Protein AF-A0A1J6K4K9-F1 (afdb_monomer)

Sequence (132 aa):
KLYPLKVETDATQVIVYINNGYITYDSIINTCMWSISRMGMIVTQHNFRQDNEVAHLLAKHATMLSSIIKLCRLVIPPPYVMTRMLVDKVEDVYVKSVSINSCRHLVKLGNQHAVHGLSSLCNGPQDHNYCS

Mean predicted aligned error: 8.92 Å

pLDDT: mean 80.29, std 12.75, range [46.62, 94.88]

Organism: Nicotiana attenuata (NCBI:txid49451)

Solvent-accessible surface area (backbone atoms only — not comparable to full-atom values): 8027 Å² total; per-residue (Å²): 133,83,69,62,47,74,45,75,39,56,53,65,66,58,55,49,35,69,76,71,56,40,83,95,46,38,73,59,50,51,53,50,51,54,61,49,52,77,68,38,55,75,46,75,24,41,41,56,59,80,82,37,42,52,60,50,50,53,54,54,54,55,73,70,58,91,76,79,95,64,91,77,84,73,92,62,82,54,78,94,40,42,66,58,51,53,54,68,70,48,90,71,90,77,80,58,80,37,46,49,68,57,33,56,52,37,36,78,40,55,14,61,72,36,47,53,20,50,59,56,50,77,77,45,86,93,79,68,73,49,30,75

Radius of gyration: 17.56 Å; Cα contacts (8 Å, |Δi|>4): 109; chains: 1; bounding box: 38×44×39 Å

Nearest PDB structures (foldseek):
  1o4w-assembly1_A-2  TM=3.204E-01  e=4.243E+00  Archaeoglobus fulgidus

Secondary structure (DSSP, 8-state):
-PPPEEEEES-HHHHHHHHH--GGGHHHHHHHHHHHHTTS-EEEEE--TTTTHHHHHHHHHHHT--S-------SS--HHHHHHHHHHHS-------EEHHHHHHHHHTT-HHHHHHHHHHTTS-S--SEE-

Foldseek 3Di:
DQDADEAEDQPPVVLVCLVPNDVVCNVVSVVVCVVRVVRPHYQYAYDHVLLCVLVVQVVVVVVVDPDDPDPDDDPDRDPSSVVSVVVNVPPDDDFDKDFPVVLVSRVVRVYPSSVVQVVVQVVDDPDDRIGD

Structure (mmCIF, N/CA/C/O backbone):
data_AF-A0A1J6K4K9-F1
#
_entry.id   AF-A0A1J6K4K9-F1
#
loop_
_atom_site.group_PDB
_atom_site.id
_atom_site.type_symbol
_atom_site.label_atom_id
_atom_site.label_alt_id
_atom_site.label_comp_id
_atom_site.label_asym_id
_atom_site.label_entity_id
_atom_site.label_seq_id
_atom_site.pdbx_PDB_ins_code
_atom_site.Cartn_x
_atom_site.Cartn_y
_atom_site.Cartn_z
_atom_site.occupancy
_atom_site.B_iso_or_equiv
_atom_site.auth_seq_id
_atom_site.auth_comp_id
_atom_site.auth_asym_id
_atom_site.auth_atom_id
_atom_site.pdbx_PDB_model_num
ATOM 1 N N . LYS A 1 1 ? -21.824 3.129 -16.276 1.00 51.44 1 LYS A N 1
ATOM 2 C CA . LYS A 1 1 ? -21.106 1.944 -15.745 1.00 51.44 1 LYS A CA 1
ATOM 3 C C . LYS A 1 1 ? -19.932 2.481 -14.935 1.00 51.44 1 LYS A C 1
ATOM 5 O O . LYS A 1 1 ? -19.104 3.157 -15.528 1.00 51.44 1 LYS A O 1
ATOM 10 N N . LEU A 1 2 ? -19.934 2.336 -13.608 1.00 59.28 2 LEU A N 1
ATOM 11 C CA . LEU A 1 2 ? -18.808 2.778 -12.777 1.00 59.28 2 LEU A CA 1
ATOM 12 C C . LEU A 1 2 ? -17.685 1.745 -12.914 1.00 59.28 2 LEU A C 1
ATOM 14 O O . LEU A 1 2 ? -17.959 0.544 -12.880 1.00 59.28 2 LEU A O 1
ATOM 18 N N . TYR A 1 3 ? -16.456 2.203 -13.140 1.00 66.25 3 TYR A N 1
ATOM 19 C CA . TYR A 1 3 ? -15.288 1.327 -13.103 1.00 66.25 3 TYR A CA 1
ATOM 20 C C . TYR A 1 3 ? -15.062 0.853 -11.662 1.00 66.25 3 TYR A C 1
ATOM 22 O O . TYR A 1 3 ? -15.352 1.614 -10.736 1.00 66.25 3 TYR A O 1
ATOM 30 N N . PRO A 1 4 ? -14.577 -0.385 -11.455 1.00 73.25 4 PRO A N 1
ATOM 31 C CA . PRO A 1 4 ? -14.215 -0.837 -10.121 1.00 73.25 4 PRO A CA 1
ATOM 32 C C . PRO A 1 4 ? -13.171 0.113 -9.531 1.00 73.25 4 PRO A C 1
ATOM 34 O O . PRO A 1 4 ? -12.202 0.470 -10.206 1.00 73.25 4 PRO A O 1
ATOM 37 N N . LEU A 1 5 ? -13.373 0.524 -8.281 1.00 80.75 5 LEU A N 1
ATOM 38 C CA . LEU A 1 5 ? -12.373 1.296 -7.564 1.00 80.75 5 LEU A CA 1
ATOM 39 C C . LEU A 1 5 ? -11.192 0.370 -7.264 1.00 80.75 5 LEU A C 1
ATOM 41 O O . LEU A 1 5 ? -11.346 -0.659 -6.601 1.00 80.75 5 LEU A O 1
ATOM 45 N N . LYS A 1 6 ? -10.012 0.741 -7.754 1.00 84.31 6 LYS A N 1
ATOM 46 C CA . LYS A 1 6 ? -8.766 0.043 -7.441 1.00 84.31 6 LYS A CA 1
ATOM 47 C C . LYS A 1 6 ? -8.080 0.744 -6.280 1.00 84.31 6 LYS A C 1
ATOM 49 O O . LYS A 1 6 ? -7.932 1.964 -6.299 1.00 84.31 6 LYS A O 1
ATOM 54 N N . VAL A 1 7 ? -7.680 -0.033 -5.282 1.00 86.56 7 VAL A N 1
ATOM 55 C CA . VAL A 1 7 ? -6.895 0.441 -4.144 1.00 86.56 7 VAL A CA 1
ATOM 56 C C . VAL A 1 7 ? -5.567 -0.293 -4.171 1.00 86.56 7 VAL A C 1
ATOM 58 O O . VAL A 1 7 ? -5.526 -1.520 -4.106 1.00 86.56 7 VAL A O 1
ATOM 61 N N . GLU A 1 8 ? -4.485 0.463 -4.274 1.00 90.75 8 GLU A N 1
ATOM 62 C CA . GLU A 1 8 ? -3.133 -0.080 -4.304 1.00 90.75 8 GLU A CA 1
ATOM 63 C C . GLU A 1 8 ? -2.420 0.196 -2.986 1.00 90.75 8 GLU A C 1
ATOM 65 O O . GLU A 1 8 ? -2.592 1.251 -2.375 1.00 90.75 8 GLU A O 1
ATOM 70 N N . THR A 1 9 ? -1.640 -0.776 -2.520 1.00 92.19 9 THR A N 1
ATOM 71 C CA . THR A 1 9 ? -0.850 -0.637 -1.296 1.00 92.19 9 THR A CA 1
ATOM 72 C C . THR A 1 9 ? 0.370 -1.549 -1.320 1.00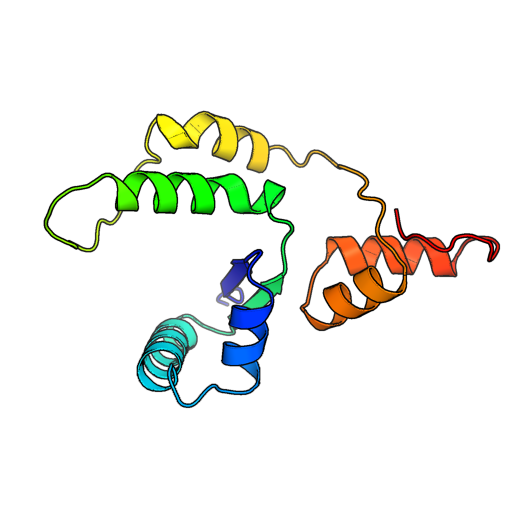 92.19 9 THR A C 1
ATOM 74 O O . THR A 1 9 ? 0.322 -2.643 -1.876 1.00 92.19 9 THR A O 1
ATOM 77 N N . ASP A 1 10 ? 1.457 -1.129 -0.678 1.00 93.06 10 ASP A N 1
ATOM 78 C CA . ASP A 1 10 ? 2.636 -1.966 -0.427 1.00 93.06 10 ASP A CA 1
ATOM 79 C C . ASP A 1 10 ? 2.513 -2.809 0.854 1.00 93.06 10 ASP A C 1
ATOM 81 O O . ASP A 1 10 ? 3.340 -3.681 1.128 1.00 93.06 10 ASP A O 1
ATOM 85 N N . ALA A 1 11 ? 1.453 -2.601 1.640 1.00 93.38 11 ALA A N 1
ATOM 86 C CA . ALA A 1 11 ? 1.226 -3.312 2.888 1.00 93.38 11 ALA A CA 1
ATOM 87 C C . ALA A 1 11 ? 0.530 -4.664 2.650 1.00 93.38 11 ALA A C 1
ATOM 89 O O . ALA A 1 11 ? -0.695 -4.783 2.717 1.00 93.38 11 ALA A O 1
ATOM 90 N N . THR A 1 12 ? 1.321 -5.719 2.440 1.00 93.19 12 THR A N 1
ATOM 91 C CA . THR A 1 12 ? 0.822 -7.095 2.234 1.00 93.19 12 THR A CA 1
ATOM 92 C C . THR A 1 12 ? -0.122 -7.564 3.348 1.00 93.19 12 THR A C 1
ATOM 94 O O . THR A 1 12 ? -1.159 -8.162 3.069 1.00 93.19 12 THR A O 1
ATOM 97 N N . GLN A 1 13 ? 0.187 -7.244 4.608 1.00 92.00 13 GLN A N 1
ATOM 98 C CA . GLN A 1 13 ? -0.646 -7.598 5.763 1.00 92.00 13 GLN A CA 1
ATOM 99 C C . GLN A 1 13 ? -2.029 -6.946 5.711 1.00 92.00 13 GLN A C 1
ATOM 101 O O . GLN A 1 13 ? -3.016 -7.595 6.036 1.00 92.00 13 GLN A O 1
ATOM 106 N N . VAL A 1 14 ? -2.122 -5.694 5.254 1.00 90.25 14 VAL A N 1
ATOM 107 C CA . VAL A 1 14 ? -3.406 -4.986 5.142 1.00 90.25 14 VAL A CA 1
ATOM 108 C C . VAL A 1 14 ? -4.305 -5.675 4.118 1.00 90.25 14 VAL A C 1
ATOM 110 O O . VAL A 1 14 ? -5.486 -5.870 4.385 1.00 90.25 14 VAL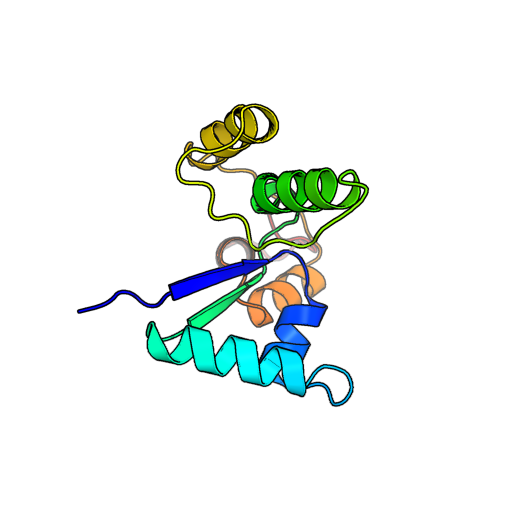 A O 1
ATOM 113 N N . ILE A 1 15 ? -3.744 -6.121 2.990 1.00 90.62 15 ILE A N 1
ATOM 114 C CA . ILE A 1 15 ? -4.479 -6.899 1.979 1.00 90.62 15 ILE A CA 1
ATOM 115 C C . ILE A 1 15 ? -5.008 -8.201 2.590 1.00 90.62 15 ILE A C 1
ATOM 117 O O . ILE A 1 15 ? -6.171 -8.551 2.402 1.00 90.62 15 ILE A O 1
ATOM 121 N N . VAL A 1 16 ? -4.172 -8.900 3.362 1.00 91.00 16 VAL A N 1
ATOM 122 C CA . VAL A 1 16 ? -4.569 -10.134 4.053 1.00 91.00 16 VAL A CA 1
ATOM 123 C C . VAL A 1 16 ? -5.697 -9.870 5.051 1.00 91.00 16 VAL A C 1
ATOM 125 O O . VAL A 1 16 ? -6.674 -10.611 5.050 1.00 91.00 16 VAL A O 1
ATOM 128 N N . TYR A 1 17 ? -5.607 -8.814 5.862 1.00 91.44 17 TYR A N 1
ATOM 129 C CA . TYR A 1 17 ? -6.639 -8.480 6.848 1.00 91.44 17 TYR A CA 1
ATOM 130 C C . TYR A 1 17 ? -7.959 -8.072 6.195 1.00 91.44 17 TYR A C 1
ATOM 132 O O . TYR A 1 17 ? -9.020 -8.443 6.685 1.00 91.44 17 TYR A O 1
ATOM 140 N N . ILE A 1 18 ? -7.912 -7.356 5.072 1.00 87.50 18 ILE A N 1
ATOM 141 C CA . ILE A 1 18 ? -9.113 -7.005 4.306 1.00 87.50 18 ILE A CA 1
ATOM 142 C C . ILE A 1 18 ? -9.793 -8.261 3.746 1.00 87.50 18 ILE A C 1
ATOM 144 O O . ILE A 1 18 ? -11.014 -8.370 3.809 1.00 87.50 18 ILE A O 1
ATOM 148 N N . ASN A 1 19 ? -9.016 -9.208 3.215 1.00 86.69 19 ASN A N 1
ATOM 149 C CA . ASN A 1 19 ? -9.562 -10.393 2.552 1.00 86.69 19 ASN A CA 1
ATOM 150 C C . ASN A 1 19 ? -10.020 -11.481 3.533 1.00 86.69 19 ASN A C 1
ATOM 152 O O . ASN A 1 19 ? -10.998 -12.173 3.261 1.00 86.69 19 ASN A O 1
ATOM 156 N N . ASN A 1 20 ? -9.317 -11.639 4.657 1.00 89.38 20 ASN A N 1
ATOM 157 C CA . ASN A 1 20 ? -9.521 -12.751 5.589 1.00 89.38 20 ASN A CA 1
ATOM 158 C C . ASN A 1 20 ? -10.127 -12.320 6.935 1.00 89.38 20 ASN A C 1
ATOM 160 O O . ASN A 1 20 ? -10.458 -13.180 7.749 1.00 89.38 20 ASN A O 1
ATOM 164 N N . GLY A 1 21 ? -10.258 -11.014 7.180 1.00 86.38 21 GLY A N 1
ATOM 165 C CA . GLY A 1 21 ? -10.613 -10.456 8.484 1.00 86.38 21 GLY A CA 1
ATOM 166 C C . GLY A 1 21 ? -9.429 -10.418 9.456 1.00 86.38 21 GLY A C 1
ATOM 167 O O . GLY A 1 21 ? -8.425 -11.118 9.288 1.00 86.38 21 GLY A O 1
ATOM 168 N N . TYR A 1 22 ? -9.537 -9.577 10.488 1.00 92.38 22 TYR A N 1
ATOM 169 C CA . TYR A 1 22 ? -8.584 -9.550 11.595 1.00 92.38 22 TYR A CA 1
ATOM 170 C C . TYR A 1 22 ? -9.221 -8.899 12.821 1.00 92.38 22 TYR A C 1
ATOM 172 O O . TYR A 1 22 ? -9.366 -7.679 12.871 1.00 92.38 22 TYR A O 1
ATOM 180 N N . ILE A 1 23 ? -9.516 -9.713 13.841 1.00 92.25 23 ILE A N 1
ATOM 181 C CA . ILE A 1 23 ? -10.344 -9.356 15.009 1.00 92.25 23 ILE A CA 1
ATOM 182 C C . ILE A 1 23 ? -9.965 -8.002 15.626 1.00 92.25 23 ILE A C 1
ATOM 184 O O . ILE A 1 23 ? -10.835 -7.190 15.932 1.00 92.25 23 ILE A O 1
ATOM 188 N N . THR A 1 24 ? -8.669 -7.715 15.785 1.00 94.88 24 THR A N 1
ATOM 189 C CA . THR A 1 24 ? -8.201 -6.451 16.383 1.00 94.88 24 THR A CA 1
ATOM 190 C C . THR A 1 24 ? -8.594 -5.215 15.566 1.00 94.88 24 THR A C 1
ATOM 192 O O . THR A 1 24 ? -8.780 -4.141 16.131 1.00 94.88 24 THR A O 1
ATOM 195 N N . TYR A 1 25 ? -8.715 -5.349 14.245 1.00 91.12 25 TYR A N 1
ATOM 196 C CA . TYR A 1 25 ? -9.002 -4.256 13.315 1.00 91.12 25 TYR A CA 1
ATOM 197 C C . TYR A 1 25 ? -10.365 -4.377 12.627 1.00 91.12 25 TYR A C 1
ATOM 199 O O . TYR A 1 25 ? -10.686 -3.515 11.810 1.00 91.12 25 TYR A O 1
ATOM 207 N N . ASP A 1 26 ? -11.190 -5.368 12.978 1.00 90.81 26 ASP A N 1
ATOM 208 C CA . ASP A 1 26 ? -12.487 -5.630 12.339 1.00 90.81 26 ASP A CA 1
ATOM 209 C C . ASP A 1 26 ? -13.370 -4.383 12.263 1.00 90.81 26 ASP A C 1
ATOM 211 O O . ASP A 1 26 ? -13.976 -4.118 11.230 1.00 90.81 26 ASP A O 1
ATOM 215 N N . SER A 1 27 ? -13.414 -3.568 13.322 1.00 91.12 27 SER A N 1
ATOM 216 C CA . SER A 1 27 ? -14.196 -2.323 13.325 1.00 91.12 27 SER A CA 1
ATOM 217 C C . SER A 1 27 ? -13.769 -1.364 12.202 1.00 91.12 27 SER A C 1
ATOM 219 O O . SER A 1 27 ? -14.605 -0.861 11.445 1.00 91.12 27 SER A O 1
ATOM 221 N N . ILE A 1 28 ? -12.459 -1.155 12.040 1.00 90.44 28 ILE A N 1
ATOM 222 C CA . ILE A 1 28 ? -11.907 -0.258 11.018 1.00 90.44 28 ILE A CA 1
ATOM 223 C C . ILE A 1 28 ? -12.059 -0.890 9.634 1.00 90.44 28 ILE A C 1
ATOM 225 O O . ILE A 1 28 ? -12.542 -0.229 8.718 1.00 90.44 28 ILE A O 1
ATOM 229 N N . ILE A 1 29 ? -11.712 -2.173 9.490 1.00 88.88 29 ILE A N 1
ATOM 230 C CA . ILE A 1 29 ? -11.811 -2.913 8.226 1.00 88.88 29 ILE A CA 1
ATOM 231 C C . ILE A 1 29 ? -13.251 -2.888 7.715 1.00 88.88 29 ILE A C 1
ATOM 233 O O . ILE A 1 29 ? -13.484 -2.471 6.583 1.00 88.88 29 ILE A O 1
ATOM 237 N N . ASN A 1 30 ? -14.228 -3.237 8.553 1.00 88.25 30 ASN A N 1
ATOM 238 C CA . ASN A 1 30 ? -15.638 -3.246 8.170 1.00 88.25 30 ASN A CA 1
ATOM 239 C C . ASN A 1 30 ? -16.141 -1.846 7.808 1.00 88.25 30 ASN A C 1
ATOM 241 O O . ASN A 1 30 ? -16.849 -1.692 6.815 1.00 88.25 30 ASN A O 1
ATOM 245 N N . THR A 1 31 ? -15.738 -0.811 8.550 1.00 88.38 31 THR A N 1
ATOM 246 C CA . THR A 1 31 ? -16.119 0.577 8.242 1.00 88.38 31 THR A CA 1
ATOM 247 C C . THR A 1 31 ? -15.550 1.036 6.898 1.00 88.38 31 THR A C 1
ATOM 249 O O . THR A 1 31 ? -16.265 1.635 6.087 1.00 88.38 31 THR A O 1
ATOM 252 N N . CYS A 1 32 ? -14.276 0.735 6.629 1.00 84.19 32 CYS A N 1
ATOM 253 C CA . CYS A 1 32 ? -13.631 1.023 5.353 1.00 84.19 32 CYS A CA 1
ATOM 254 C C . CYS A 1 32 ? -14.318 0.261 4.217 1.00 84.19 32 CYS A C 1
ATOM 256 O O . CYS A 1 32 ? -14.779 0.880 3.263 1.00 84.19 32 CYS A O 1
ATOM 258 N N . MET A 1 33 ? -14.469 -1.057 4.340 1.00 83.56 33 MET A N 1
ATOM 259 C CA . MET A 1 33 ? -15.077 -1.893 3.304 1.00 83.56 33 MET A CA 1
ATOM 260 C C . MET A 1 33 ? -16.531 -1.518 3.032 1.00 83.56 33 MET A C 1
ATOM 262 O O . MET A 1 33 ? -16.943 -1.488 1.875 1.00 83.56 33 MET A O 1
ATOM 266 N N . TRP A 1 34 ? -17.298 -1.148 4.059 1.00 84.62 34 TRP A N 1
ATOM 267 C CA . TRP A 1 34 ? -18.656 -0.640 3.886 1.00 84.62 34 TRP A CA 1
ATOM 268 C C . TRP A 1 34 ? -18.685 0.704 3.152 1.00 84.62 34 TRP A C 1
ATOM 270 O O . TRP A 1 34 ? -19.500 0.914 2.258 1.00 84.62 34 TRP A O 1
ATOM 280 N N . SER A 1 35 ? -17.778 1.622 3.489 1.00 81.62 35 SER A N 1
ATOM 281 C CA . SER A 1 35 ? -17.703 2.927 2.823 1.00 81.62 35 SER A CA 1
ATOM 282 C C . SER A 1 35 ? -17.307 2.790 1.355 1.00 81.62 35 SER A C 1
ATOM 284 O O . SER A 1 35 ? -17.854 3.480 0.494 1.00 81.62 35 SER A O 1
ATOM 286 N N . ILE A 1 36 ? -16.378 1.882 1.065 1.00 76.56 36 ILE A N 1
ATOM 287 C CA . ILE A 1 36 ? -15.859 1.676 -0.280 1.00 76.56 36 ILE A CA 1
ATOM 288 C C . ILE A 1 36 ? -16.831 0.825 -1.124 1.00 76.56 36 ILE A C 1
ATOM 290 O O . ILE A 1 36 ? -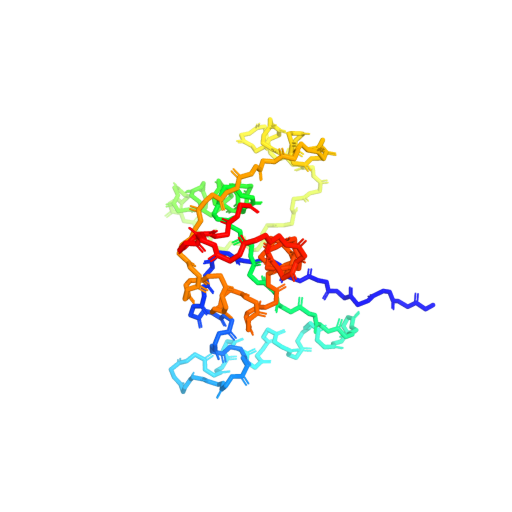16.990 1.099 -2.312 1.00 76.56 36 ILE A O 1
ATOM 294 N N . SER A 1 37 ? -17.564 -0.138 -0.545 1.00 77.88 37 SER A N 1
ATOM 295 C CA . SER A 1 37 ? -18.535 -0.963 -1.293 1.00 77.88 37 SER A CA 1
ATOM 296 C C . SER A 1 37 ? -19.676 -0.130 -1.881 1.00 77.88 37 SER A C 1
ATOM 298 O O . SER A 1 37 ? -20.195 -0.435 -2.955 1.00 77.88 37 SER A O 1
ATOM 300 N N . ARG A 1 38 ? -20.005 0.994 -1.234 1.00 80.12 38 ARG A N 1
ATOM 301 C CA . ARG A 1 38 ? -20.939 1.999 -1.758 1.00 80.12 38 ARG A CA 1
ATOM 302 C C . ARG A 1 38 ? -20.434 2.708 -3.019 1.00 80.12 38 ARG A C 1
ATOM 304 O O . ARG A 1 38 ? -21.243 3.302 -3.725 1.00 80.12 38 ARG A O 1
ATOM 311 N N . MET A 1 39 ? -19.130 2.668 -3.298 1.00 74.88 39 MET A N 1
ATOM 312 C CA . MET A 1 39 ? -18.502 3.275 -4.479 1.00 74.88 39 MET A CA 1
ATOM 313 C C . MET A 1 39 ? -18.346 2.295 -5.655 1.00 74.88 39 MET A C 1
ATOM 315 O O . MET A 1 39 ? -18.040 2.733 -6.763 1.00 74.88 39 MET A O 1
ATOM 319 N N . GLY A 1 40 ? -18.594 0.994 -5.453 1.00 75.31 40 GLY A N 1
ATOM 320 C CA . GLY A 1 40 ? -18.554 -0.035 -6.497 1.00 75.31 40 GLY A CA 1
ATOM 321 C C . GLY A 1 40 ? -17.762 -1.283 -6.099 1.00 75.31 40 GLY A C 1
ATOM 322 O O . GLY A 1 40 ? -17.473 -1.512 -4.927 1.00 75.31 40 GLY A O 1
ATOM 323 N N . MET A 1 41 ? -17.413 -2.107 -7.095 1.00 68.50 41 MET A N 1
ATOM 324 C CA . MET A 1 41 ? -16.526 -3.258 -6.890 1.00 68.50 41 MET A CA 1
ATOM 325 C C . MET A 1 41 ? -15.119 -2.777 -6.537 1.00 68.50 41 MET A C 1
ATOM 327 O O . MET A 1 41 ? -14.572 -1.916 -7.224 1.00 68.50 41 MET A O 1
ATOM 331 N N . ILE A 1 42 ? -14.544 -3.357 -5.488 1.00 72.31 42 ILE A N 1
ATOM 332 C CA . ILE A 1 42 ? -13.218 -3.006 -4.983 1.00 72.31 42 ILE A CA 1
ATOM 333 C C . ILE A 1 42 ? -12.235 -4.070 -5.424 1.00 72.31 42 ILE A C 1
ATOM 335 O O . ILE A 1 42 ? -12.489 -5.260 -5.242 1.00 72.31 42 ILE A O 1
ATOM 339 N N . VAL A 1 43 ? -11.095 -3.634 -5.943 1.00 79.06 43 VAL A N 1
ATOM 340 C CA . VAL A 1 43 ? -9.927 -4.496 -6.100 1.00 79.06 43 VAL A CA 1
ATOM 341 C C . VAL A 1 43 ? -8.808 -3.893 -5.268 1.00 79.06 43 VAL A C 1
ATOM 343 O O . VAL A 1 43 ? -8.230 -2.877 -5.654 1.00 79.06 43 VAL A O 1
ATOM 346 N N . THR A 1 44 ? -8.536 -4.498 -4.112 1.00 85.62 44 THR A N 1
ATOM 347 C CA . THR A 1 44 ? -7.333 -4.191 -3.337 1.00 85.62 44 THR A CA 1
ATOM 348 C C . THR A 1 44 ? -6.198 -5.043 -3.879 1.00 85.62 44 THR A C 1
ATOM 350 O O . THR A 1 44 ? -6.300 -6.270 -3.880 1.00 85.62 44 THR A O 1
ATOM 353 N N . GLN A 1 45 ? -5.131 -4.405 -4.346 1.00 91.06 45 GLN A N 1
ATOM 354 C CA . GLN A 1 45 ? -3.989 -5.100 -4.925 1.00 91.06 45 GLN A CA 1
ATOM 355 C C . GLN A 1 45 ? -2.672 -4.583 -4.369 1.00 91.06 45 GLN A C 1
ATOM 357 O O . GLN A 1 45 ? -2.531 -3.418 -3.995 1.00 91.06 45 GLN A O 1
ATOM 362 N N . HIS A 1 46 ? -1.695 -5.478 -4.319 1.00 92.69 46 HIS A N 1
ATOM 363 C CA . HIS A 1 46 ? -0.350 -5.109 -3.934 1.00 92.69 46 HIS A CA 1
ATOM 364 C C . HIS A 1 46 ? 0.315 -4.297 -5.042 1.00 92.69 46 HIS A C 1
ATOM 366 O O . HIS A 1 46 ? 0.349 -4.734 -6.194 1.00 92.69 46 HIS A O 1
ATOM 372 N N . ASN A 1 47 ? 0.963 -3.203 -4.657 1.00 89.81 47 ASN A N 1
ATOM 373 C CA . ASN A 1 47 ? 1.943 -2.519 -5.487 1.00 89.81 47 ASN A CA 1
ATOM 374 C C . ASN A 1 47 ? 3.283 -2.408 -4.745 1.00 89.81 47 ASN A C 1
ATOM 376 O O . ASN A 1 47 ? 3.338 -2.511 -3.523 1.00 89.81 47 ASN A O 1
ATOM 380 N N . PHE A 1 48 ? 4.393 -2.280 -5.465 1.00 88.56 48 PHE A N 1
ATOM 381 C CA . PHE A 1 48 ? 5.690 -2.147 -4.812 1.00 88.56 48 PHE A CA 1
ATOM 382 C C . PHE A 1 48 ? 5.791 -0.808 -4.085 1.00 88.56 48 PHE A C 1
ATOM 384 O O . PHE A 1 48 ? 5.231 0.197 -4.511 1.00 88.56 48 PHE A O 1
ATOM 391 N N . ARG A 1 49 ? 6.581 -0.772 -3.011 1.00 88.19 49 ARG A N 1
ATOM 392 C CA . ARG A 1 49 ? 6.747 0.426 -2.180 1.00 88.19 49 ARG A CA 1
ATOM 393 C C . ARG A 1 49 ? 7.152 1.671 -2.968 1.00 88.19 49 ARG A C 1
ATOM 395 O O . ARG A 1 49 ? 6.649 2.749 -2.686 1.00 88.19 49 ARG A O 1
ATOM 402 N N . GLN A 1 50 ? 8.024 1.516 -3.962 1.00 84.69 50 GLN A N 1
ATOM 403 C CA . GLN A 1 50 ? 8.450 2.612 -4.832 1.00 84.69 50 GLN A CA 1
ATOM 404 C C . GLN A 1 50 ? 7.262 3.235 -5.570 1.00 84.69 50 GLN A C 1
ATOM 406 O O . GLN A 1 50 ? 7.205 4.450 -5.736 1.00 84.69 50 GLN A O 1
ATOM 411 N N . ASP A 1 51 ? 6.300 2.415 -5.970 1.00 84.94 51 ASP A N 1
ATOM 412 C CA . ASP A 1 51 ? 5.131 2.826 -6.745 1.00 84.94 51 ASP A CA 1
ATOM 413 C C . ASP A 1 51 ? 4.033 3.375 -5.799 1.00 84.94 51 ASP A C 1
ATOM 415 O O . ASP A 1 51 ? 3.137 4.093 -6.215 1.00 84.94 51 ASP A O 1
ATOM 419 N N . ASN A 1 52 ? 4.169 3.157 -4.480 1.00 90.81 52 ASN A N 1
ATOM 420 C CA . ASN A 1 52 ? 3.327 3.748 -3.431 1.00 90.81 52 ASN A CA 1
ATOM 421 C C . ASN A 1 52 ? 3.969 4.973 -2.728 1.00 90.81 52 ASN A C 1
ATOM 423 O O . ASN A 1 52 ? 3.560 5.387 -1.638 1.00 90.81 52 ASN A O 1
ATOM 427 N N . GLU A 1 53 ? 4.998 5.575 -3.327 1.00 91.25 53 GLU A N 1
ATOM 428 C CA . GLU A 1 53 ? 5.798 6.626 -2.683 1.00 91.25 53 GLU A CA 1
ATOM 429 C C . GLU A 1 53 ? 4.994 7.916 -2.427 1.00 91.25 53 GLU A C 1
ATOM 431 O O . GLU A 1 53 ? 5.204 8.592 -1.421 1.00 91.25 53 GLU A O 1
ATOM 436 N N . VAL A 1 54 ? 4.018 8.252 -3.281 1.00 91.38 54 VAL A N 1
ATOM 437 C CA . VAL A 1 54 ? 3.132 9.411 -3.052 1.00 91.38 54 VAL A CA 1
ATOM 438 C C . VAL A 1 54 ? 2.350 9.247 -1.744 1.00 91.38 54 VAL A C 1
ATOM 440 O O . VAL A 1 54 ? 2.307 10.175 -0.932 1.00 91.38 54 VAL A O 1
ATOM 443 N N . ALA A 1 55 ? 1.779 8.062 -1.499 1.00 92.19 55 ALA A N 1
ATOM 444 C CA . ALA A 1 55 ? 1.075 7.770 -0.253 1.00 92.19 55 ALA A CA 1
ATOM 445 C C . ALA A 1 55 ? 2.032 7.779 0.947 1.00 92.19 55 ALA A C 1
ATOM 447 O O . ALA A 1 55 ? 1.684 8.308 2.006 1.00 92.19 55 ALA A O 1
ATOM 448 N N . HIS A 1 56 ? 3.254 7.263 0.773 1.00 93.50 56 HIS A N 1
ATOM 449 C CA . HIS A 1 56 ? 4.289 7.300 1.804 1.00 93.50 56 HIS A CA 1
ATOM 450 C C . HIS A 1 56 ? 4.635 8.736 2.224 1.00 93.50 56 HIS A C 1
ATOM 452 O O . HIS A 1 56 ? 4.649 9.038 3.419 1.00 93.50 56 HIS A O 1
ATOM 458 N N . LEU A 1 57 ? 4.859 9.639 1.265 1.00 93.12 57 LEU A N 1
ATOM 459 C CA . LEU A 1 57 ? 5.181 11.043 1.535 1.00 93.12 57 LEU A CA 1
ATOM 460 C C . LEU A 1 57 ? 4.031 11.777 2.236 1.00 93.12 57 LEU A C 1
ATOM 462 O O . LEU A 1 57 ? 4.275 12.531 3.180 1.00 93.12 57 LEU A O 1
ATOM 466 N N . LEU A 1 58 ? 2.782 11.526 1.825 1.00 91.56 58 LEU A N 1
ATOM 467 C CA . LEU A 1 58 ? 1.598 12.074 2.495 1.00 91.56 58 LEU A CA 1
ATOM 468 C C . LEU A 1 58 ? 1.494 11.584 3.945 1.00 91.56 58 LEU A C 1
ATOM 470 O O . LEU A 1 58 ? 1.309 12.393 4.855 1.00 91.56 58 LEU A O 1
ATOM 474 N N . ALA A 1 59 ? 1.662 10.279 4.176 1.00 90.31 59 ALA A N 1
ATOM 475 C CA . ALA A 1 59 ? 1.622 9.697 5.516 1.00 90.31 59 ALA A CA 1
ATOM 476 C C . ALA A 1 59 ? 2.755 10.240 6.398 1.00 90.31 59 ALA A C 1
ATOM 478 O O . ALA A 1 59 ? 2.518 10.652 7.532 1.00 90.31 59 ALA A O 1
ATOM 479 N N . LYS A 1 60 ? 3.977 10.318 5.860 1.00 91.44 60 LYS A N 1
ATOM 480 C CA . LYS A 1 60 ? 5.138 10.876 6.559 1.00 91.44 60 LYS A CA 1
ATOM 481 C C . LYS A 1 60 ? 4.897 12.329 6.956 1.00 91.44 60 LYS A C 1
ATOM 483 O O . LYS A 1 60 ? 5.100 12.673 8.116 1.00 91.44 60 LYS A O 1
ATOM 488 N N . HIS A 1 61 ? 4.398 13.163 6.046 1.00 89.00 61 HIS A N 1
ATOM 489 C CA . HIS A 1 61 ? 4.064 14.545 6.383 1.00 89.00 61 HIS A CA 1
ATOM 490 C C . HIS A 1 61 ? 2.976 14.619 7.464 1.00 89.00 61 HIS A C 1
ATOM 492 O O . HIS A 1 61 ? 3.068 15.445 8.370 1.00 89.00 61 HIS A O 1
ATOM 498 N N . ALA A 1 62 ? 1.961 13.751 7.415 1.00 86.81 62 ALA A N 1
ATOM 499 C CA . ALA A 1 62 ? 0.916 13.715 8.436 1.00 86.81 62 ALA A CA 1
ATOM 500 C C . ALA A 1 62 ? 1.474 13.404 9.838 1.00 86.81 62 ALA A C 1
ATOM 502 O O . ALA A 1 62 ? 1.033 14.018 10.805 1.00 86.81 62 ALA A O 1
ATOM 503 N N . THR A 1 63 ? 2.487 12.535 9.956 1.00 87.31 63 THR A N 1
ATOM 504 C CA . THR A 1 63 ? 3.138 12.244 11.254 1.00 87.31 63 THR A CA 1
ATOM 505 C C . THR A 1 63 ? 3.902 13.427 11.855 1.00 87.31 63 THR A C 1
ATOM 507 O O . THR A 1 63 ? 4.154 13.439 13.056 1.00 87.31 63 THR A O 1
ATOM 510 N N . MET A 1 64 ? 4.256 14.431 11.047 1.00 86.12 64 MET A N 1
ATOM 511 C CA . MET A 1 64 ? 4.961 15.632 11.507 1.00 86.12 64 MET A CA 1
ATOM 512 C C . MET A 1 64 ? 4.014 16.719 12.039 1.00 86.12 64 MET A C 1
ATOM 514 O O . MET A 1 64 ? 4.473 17.703 12.616 1.00 86.12 64 MET A O 1
ATOM 518 N N . LEU A 1 65 ? 2.700 16.574 11.839 1.00 82.50 65 LEU A N 1
ATOM 519 C CA . LEU A 1 65 ? 1.705 17.539 12.302 1.00 82.50 65 LEU A CA 1
ATOM 520 C C . LEU A 1 65 ? 1.387 17.269 13.780 1.00 82.50 65 LEU A C 1
ATOM 522 O O . LEU A 1 65 ? 0.841 16.227 14.132 1.00 82.50 65 LEU A O 1
ATOM 526 N N . SER A 1 66 ? 1.752 18.210 14.654 1.00 67.00 66 SER A N 1
ATOM 527 C CA . SER A 1 66 ? 1.779 18.003 16.109 1.00 67.00 66 SER A CA 1
ATOM 528 C C . SER A 1 66 ? 0.412 18.011 16.796 1.00 67.00 66 SER A C 1
ATOM 530 O O . SER A 1 66 ? 0.334 17.672 17.974 1.00 67.00 66 SER A O 1
ATOM 532 N N . SER A 1 67 ? -0.678 18.400 16.129 1.00 65.06 67 SER A N 1
ATOM 533 C CA . SER A 1 67 ? -2.019 18.310 16.720 1.00 65.06 67 SER A CA 1
ATOM 534 C C . SER A 1 67 ? -3.150 18.541 15.711 1.00 65.06 67 SER A C 1
ATOM 536 O O . SER A 1 67 ? -3.072 19.396 14.835 1.00 65.06 67 SER A O 1
ATOM 538 N N . ILE A 1 68 ? -4.235 17.786 15.930 1.00 56.72 68 ILE A N 1
ATOM 539 C CA . ILE A 1 68 ? -5.533 17.768 15.234 1.00 56.72 68 ILE A CA 1
ATOM 540 C C . ILE A 1 68 ? -5.542 16.954 13.928 1.00 56.72 68 ILE A C 1
ATOM 542 O O . ILE A 1 68 ? -5.307 17.451 12.828 1.00 56.72 68 ILE A O 1
ATOM 546 N N . ILE A 1 69 ? -5.942 15.685 14.075 1.00 62.03 69 ILE A N 1
ATOM 547 C CA . ILE A 1 69 ? -6.378 14.779 13.003 1.00 62.03 69 ILE A CA 1
ATOM 548 C C . ILE A 1 69 ? -7.704 15.317 12.446 1.00 62.03 69 ILE A C 1
ATOM 550 O O . ILE A 1 69 ? -8.786 14.821 12.755 1.00 62.03 69 ILE A O 1
ATOM 554 N N . LYS A 1 70 ? -7.651 16.393 11.662 1.00 68.62 70 LYS A N 1
ATOM 555 C CA . LYS A 1 70 ? -8.776 16.766 10.809 1.00 68.62 70 LYS A CA 1
ATOM 556 C C . LYS A 1 70 ? -8.590 16.041 9.487 1.00 68.62 70 LYS A C 1
ATOM 558 O O . LYS A 1 70 ? -7.52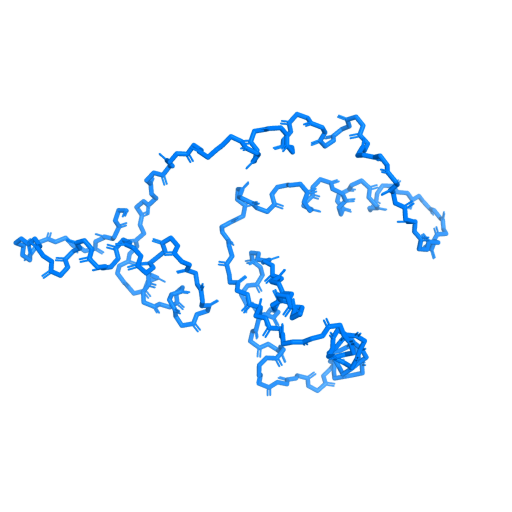3 16.119 8.884 1.00 68.62 70 LYS A O 1
ATOM 563 N N . LEU A 1 71 ? -9.621 15.325 9.041 1.00 72.94 71 LEU A N 1
ATOM 564 C CA . LEU A 1 71 ? -9.636 14.745 7.702 1.00 72.94 71 LEU A CA 1
ATOM 565 C C . LEU A 1 71 ? -9.460 15.880 6.682 1.00 72.94 71 LEU A C 1
ATOM 567 O O . LEU A 1 71 ? -10.347 16.719 6.514 1.00 72.94 71 LEU A O 1
ATOM 571 N N . CYS A 1 72 ? -8.304 15.915 6.025 1.00 73.31 72 CYS A N 1
ATOM 572 C CA . CYS A 1 72 ? -7.961 16.930 5.038 1.00 73.31 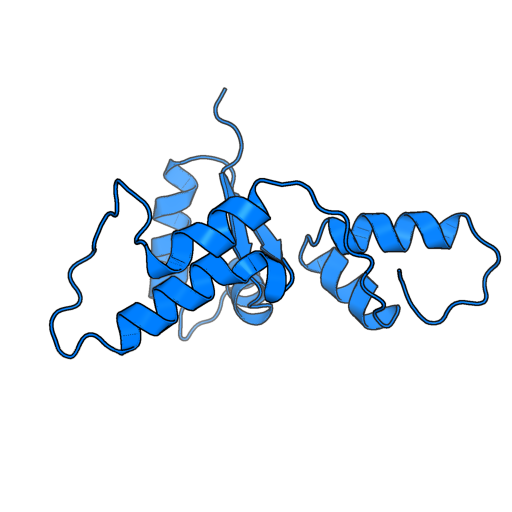72 CYS A CA 1
ATOM 573 C C . CYS A 1 72 ? -8.164 16.366 3.634 1.00 73.31 72 CYS A C 1
ATOM 575 O O . CYS A 1 72 ? -7.455 15.455 3.211 1.00 73.31 72 CYS A O 1
ATOM 577 N N . ARG A 1 73 ? -9.117 16.934 2.888 1.00 80.81 73 ARG A N 1
ATOM 578 C CA . ARG A 1 73 ? -9.272 16.653 1.459 1.00 80.81 73 ARG A CA 1
ATOM 579 C C . ARG A 1 73 ? -8.422 17.634 0.663 1.00 8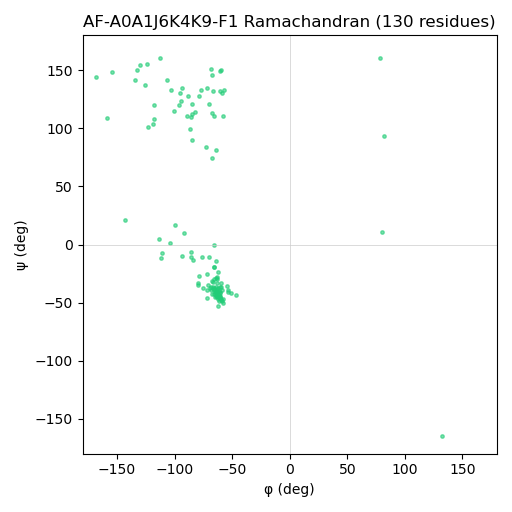0.81 73 ARG A C 1
ATOM 581 O O . ARG A 1 73 ? -8.739 18.820 0.596 1.00 80.81 73 ARG A O 1
ATOM 588 N N . LEU A 1 74 ? -7.363 17.126 0.048 1.00 81.38 74 LEU A N 1
ATOM 589 C CA . LEU A 1 74 ? -6.469 17.906 -0.797 1.00 81.38 74 LEU A CA 1
ATOM 590 C C . LEU A 1 74 ? -7.055 17.965 -2.211 1.00 81.38 74 LEU A C 1
ATOM 592 O O . LEU A 1 74 ? -7.165 16.945 -2.882 1.00 81.38 74 LEU A O 1
ATOM 596 N N . VAL A 1 75 ? -7.482 19.154 -2.642 1.00 84.06 75 VAL A N 1
ATOM 597 C CA . VAL A 1 75 ? -7.990 19.377 -4.013 1.00 84.06 75 VAL A CA 1
ATOM 598 C C . VAL A 1 75 ? -6.834 19.493 -5.012 1.00 84.06 75 VAL A C 1
ATOM 600 O O . VAL A 1 75 ? -6.988 19.167 -6.183 1.00 84.06 75 VAL A O 1
ATOM 603 N N . ILE A 1 76 ? -5.668 19.930 -4.534 1.00 86.88 76 ILE A N 1
ATOM 604 C CA . ILE A 1 76 ? -4.433 20.074 -5.304 1.00 86.88 76 ILE A CA 1
ATOM 605 C C . ILE A 1 76 ? -3.336 19.296 -4.561 1.00 86.88 76 ILE A C 1
ATOM 607 O O . ILE A 1 76 ? -3.278 19.384 -3.328 1.00 86.88 76 ILE A O 1
ATOM 611 N N . PRO A 1 77 ? -2.482 18.532 -5.266 1.00 87.69 77 PRO A N 1
ATOM 612 C CA . PRO A 1 77 ? -1.362 17.831 -4.649 1.00 87.69 77 PRO A CA 1
ATOM 613 C C . PRO A 1 77 ? -0.400 18.829 -3.984 1.00 87.69 77 PRO A C 1
ATOM 615 O O . PRO A 1 77 ? -0.010 19.81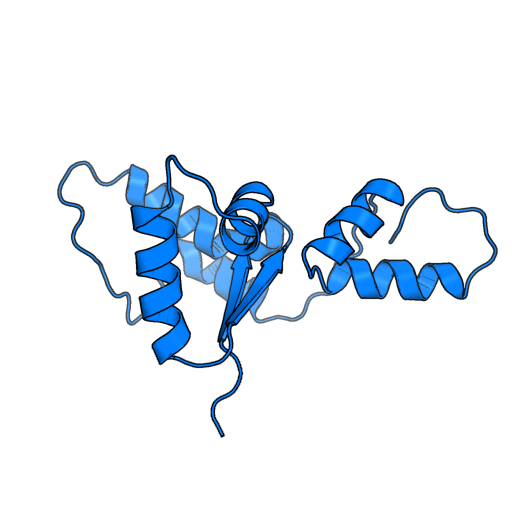6 -4.612 1.00 87.69 77 PRO A O 1
ATOM 618 N N . PRO A 1 78 ? 0.014 18.590 -2.729 1.00 90.94 78 PRO A N 1
ATOM 619 C CA . PRO A 1 78 ? 1.017 19.416 -2.078 1.00 90.94 78 PRO A CA 1
ATOM 620 C C . PRO A 1 78 ? 2.352 19.423 -2.841 1.00 90.94 78 PRO A C 1
ATOM 622 O O . PRO A 1 78 ? 2.726 18.400 -3.424 1.00 90.94 78 PRO A O 1
ATOM 625 N N . PRO A 1 79 ? 3.136 20.517 -2.780 1.00 91.94 79 PRO A N 1
ATOM 626 C CA . PRO A 1 79 ? 4.407 20.613 -3.501 1.00 91.94 79 PRO A CA 1
ATOM 627 C C . PRO A 1 79 ? 5.376 19.462 -3.200 1.00 91.94 79 PRO A C 1
ATOM 629 O O . PRO A 1 79 ? 6.056 18.971 -4.096 1.00 91.94 79 PRO A O 1
ATOM 632 N N . TYR A 1 80 ? 5.384 18.972 -1.957 1.00 90.06 80 TYR A N 1
ATOM 633 C CA . TYR A 1 80 ? 6.279 17.902 -1.511 1.00 90.06 80 TYR A CA 1
ATOM 634 C C . TYR A 1 80 ? 5.957 16.513 -2.090 1.00 90.06 80 TYR A C 1
ATOM 636 O O . TYR A 1 80 ? 6.776 15.611 -1.945 1.00 90.06 80 TYR A O 1
ATOM 644 N N . VAL A 1 81 ? 4.808 16.320 -2.752 1.00 92.81 81 VAL A N 1
ATOM 645 C CA . VAL A 1 81 ? 4.493 15.075 -3.486 1.00 92.81 81 VAL A CA 1
ATOM 646 C C . VAL A 1 81 ? 4.443 15.253 -4.998 1.00 92.81 81 VAL A C 1
ATOM 648 O O . VAL A 1 81 ? 4.404 14.266 -5.730 1.00 92.81 81 VAL A O 1
ATOM 651 N N . MET A 1 82 ? 4.452 16.496 -5.483 1.00 90.94 82 MET A N 1
ATOM 652 C CA . MET A 1 82 ? 4.180 16.818 -6.881 1.00 90.94 82 MET A CA 1
ATOM 653 C C . MET A 1 82 ? 5.191 16.173 -7.834 1.00 90.94 82 MET A C 1
ATOM 655 O O . MET A 1 82 ? 4.781 15.574 -8.823 1.00 90.94 82 MET A O 1
ATOM 659 N N . THR A 1 83 ? 6.486 16.198 -7.505 1.00 89.19 83 THR A N 1
ATOM 660 C CA . THR A 1 83 ? 7.525 15.544 -8.317 1.00 89.19 83 THR A CA 1
ATOM 661 C C . THR A 1 83 ? 7.269 14.048 -8.457 1.00 89.19 83 THR A C 1
ATOM 663 O O . THR A 1 83 ? 7.280 13.527 -9.568 1.00 89.19 83 THR A O 1
ATOM 666 N N . ARG A 1 84 ? 6.988 13.346 -7.349 1.00 88.25 84 ARG A N 1
ATOM 667 C CA . ARG A 1 84 ? 6.764 11.896 -7.396 1.00 88.25 84 ARG A CA 1
ATOM 668 C C . ARG A 1 84 ? 5.470 11.549 -8.123 1.00 88.25 84 ARG A C 1
ATOM 670 O O . ARG A 1 84 ? 5.471 10.622 -8.917 1.00 88.25 84 ARG A O 1
ATOM 677 N N . MET A 1 85 ? 4.415 12.334 -7.918 1.00 87.44 85 MET A N 1
ATOM 678 C CA . MET A 1 85 ? 3.141 12.169 -8.618 1.00 87.44 85 MET A CA 1
ATOM 679 C C . MET A 1 85 ? 3.270 12.389 -10.136 1.00 87.44 85 MET A C 1
ATOM 681 O O . MET A 1 85 ? 2.561 11.758 -10.912 1.00 87.44 85 MET A O 1
ATOM 685 N N . LEU A 1 86 ? 4.160 13.284 -10.580 1.00 87.69 86 LEU A N 1
ATOM 686 C CA . LEU A 1 86 ? 4.439 13.476 -12.006 1.00 87.69 86 LEU A CA 1
ATOM 687 C C . LEU A 1 86 ? 5.230 12.309 -12.598 1.00 87.69 86 LEU A C 1
ATOM 689 O O . LEU A 1 86 ? 4.919 11.898 -13.709 1.00 87.69 86 LEU A O 1
ATOM 693 N N . VAL A 1 87 ? 6.202 11.760 -11.862 1.00 84.00 87 VAL A N 1
ATOM 694 C CA . VAL A 1 87 ? 6.922 10.551 -12.293 1.00 84.00 87 VAL A CA 1
ATOM 695 C C . VAL A 1 87 ? 5.974 9.357 -12.384 1.00 84.00 87 VAL A C 1
ATOM 697 O O . VAL A 1 87 ? 6.052 8.615 -13.345 1.00 84.00 87 VAL A O 1
ATOM 700 N N . ASP A 1 88 ? 5.043 9.216 -11.442 1.00 79.75 88 ASP A N 1
ATOM 701 C CA . ASP A 1 88 ? 4.048 8.134 -11.432 1.00 79.75 88 ASP A CA 1
ATOM 702 C C . ASP A 1 88 ? 3.076 8.191 -12.628 1.00 79.75 88 ASP A C 1
ATOM 704 O O . ASP A 1 88 ? 2.595 7.172 -13.112 1.00 79.75 88 ASP A O 1
ATOM 708 N N . LYS A 1 89 ? 2.815 9.395 -13.160 1.00 76.94 89 LYS A N 1
ATOM 709 C CA . LYS A 1 89 ? 2.028 9.571 -14.392 1.00 76.94 89 LYS A CA 1
ATOM 710 C C . LYS A 1 89 ? 2.761 9.139 -15.656 1.00 76.94 89 LYS A C 1
ATOM 712 O O . LYS A 1 89 ? 2.108 8.898 -16.670 1.00 76.94 89 LYS A O 1
ATOM 717 N N . VAL A 1 90 ? 4.088 9.153 -15.637 1.00 74.38 90 VAL A N 1
ATOM 718 C CA . VAL A 1 90 ? 4.891 8.690 -16.763 1.00 74.38 90 VAL A CA 1
ATOM 719 C C . VAL A 1 90 ? 5.026 7.186 -16.571 1.00 74.38 90 VAL A C 1
ATOM 721 O O . VAL A 1 90 ? 5.665 6.754 -15.619 1.00 74.38 90 VAL A O 1
ATOM 724 N N . GLU A 1 91 ? 4.376 6.393 -17.427 1.00 61.16 91 GLU A N 1
ATOM 725 C CA . GLU A 1 91 ? 4.494 4.928 -17.421 1.00 61.16 91 GLU A CA 1
ATOM 726 C C . GLU A 1 91 ? 5.935 4.524 -17.753 1.00 61.16 91 GLU A C 1
ATOM 728 O O . GLU A 1 91 ? 6.281 4.235 -18.897 1.00 61.16 91 GLU A O 1
ATOM 733 N N . ASP A 1 92 ? 6.801 4.562 -16.751 1.00 60.62 92 ASP A N 1
ATOM 734 C CA . ASP A 1 92 ? 8.191 4.176 -16.880 1.00 60.62 92 ASP A CA 1
ATOM 735 C C . ASP A 1 92 ? 8.326 2.716 -16.430 1.00 60.62 92 ASP A C 1
ATOM 737 O O . ASP A 1 92 ? 7.934 2.329 -15.323 1.00 60.62 92 ASP A O 1
ATOM 741 N N . VAL A 1 93 ? 8.794 1.865 -17.342 1.00 61.62 93 VAL A N 1
ATOM 742 C CA . VAL A 1 93 ? 8.802 0.412 -17.151 1.00 61.62 93 VAL A CA 1
ATOM 743 C C . VAL A 1 93 ? 10.081 0.019 -16.422 1.00 61.62 93 VAL A C 1
ATOM 745 O O . VAL A 1 93 ? 11.140 -0.136 -17.026 1.00 61.62 93 VAL A O 1
ATOM 748 N N . TYR A 1 94 ? 9.979 -0.182 -15.110 1.00 65.38 94 TYR A N 1
ATOM 749 C CA . TYR A 1 94 ? 11.077 -0.705 -14.299 1.00 65.38 94 TYR A CA 1
ATOM 750 C C . TYR A 1 94 ? 10.965 -2.225 -14.133 1.00 65.38 94 TYR A C 1
ATOM 752 O O . TYR A 1 94 ? 9.969 -2.733 -13.620 1.00 65.38 94 TYR A O 1
ATOM 760 N N . VAL A 1 95 ? 12.022 -2.943 -14.521 1.00 69.19 95 VAL A N 1
ATOM 761 C CA . VAL A 1 95 ? 12.180 -4.393 -14.312 1.00 69.19 95 VAL A CA 1
ATOM 762 C C . VAL A 1 95 ? 12.614 -4.639 -12.865 1.00 69.19 95 VAL A C 1
ATOM 764 O O . VAL A 1 95 ? 13.578 -4.028 -12.394 1.00 69.19 95 VAL A O 1
ATOM 767 N N . LYS A 1 96 ? 11.910 -5.514 -12.138 1.00 74.88 96 LYS A N 1
ATOM 768 C CA . LYS A 1 96 ? 12.153 -5.772 -10.707 1.00 74.88 96 LYS A CA 1
ATOM 769 C C . LYS A 1 96 ? 12.434 -7.255 -10.491 1.00 74.88 96 LYS A C 1
ATOM 771 O O . LYS A 1 96 ? 11.517 -8.057 -10.354 1.00 74.88 96 LYS A O 1
ATOM 776 N N . SER A 1 97 ? 13.714 -7.593 -10.343 1.00 78.62 97 SER A N 1
ATOM 777 C CA . SER A 1 97 ? 14.145 -8.960 -10.043 1.00 78.62 97 SER A CA 1
ATOM 778 C C . SER A 1 97 ? 13.720 -9.401 -8.638 1.00 78.62 97 SER A C 1
ATOM 780 O O . SER A 1 97 ? 14.235 -8.903 -7.636 1.00 78.62 97 SER A O 1
ATOM 782 N N . VAL A 1 98 ? 12.813 -10.375 -8.550 1.00 80.62 98 VAL A N 1
ATOM 783 C CA . VAL A 1 98 ? 12.355 -10.984 -7.285 1.00 80.62 98 VAL A CA 1
ATOM 784 C C . VAL A 1 98 ? 12.423 -12.504 -7.352 1.00 80.62 98 VAL A C 1
ATOM 786 O O . VAL A 1 98 ? 12.346 -13.080 -8.431 1.00 80.62 98 VAL A O 1
ATOM 789 N N . SER A 1 99 ? 12.549 -13.187 -6.207 1.00 86.44 99 SER A N 1
ATOM 790 C CA . SER A 1 99 ? 12.524 -14.658 -6.199 1.00 86.44 99 SER A CA 1
ATOM 791 C C . SER A 1 99 ? 11.193 -15.187 -6.742 1.00 86.44 99 SER A C 1
ATOM 793 O O . SER A 1 99 ? 10.146 -14.567 -6.536 1.00 86.44 99 SER A O 1
ATOM 795 N N . ILE A 1 100 ? 11.194 -16.364 -7.369 1.00 83.12 100 ILE A N 1
ATOM 796 C CA . ILE A 1 100 ? 9.956 -16.941 -7.913 1.00 83.12 100 ILE A CA 1
ATOM 797 C C . ILE A 1 100 ? 8.879 -17.181 -6.841 1.00 83.12 100 ILE A C 1
ATOM 799 O O . ILE A 1 100 ? 7.687 -17.008 -7.096 1.00 83.12 100 ILE A O 1
ATOM 803 N N . ASN A 1 101 ? 9.281 -17.522 -5.613 1.00 86.94 101 ASN A N 1
ATOM 804 C CA . ASN A 1 101 ? 8.356 -17.687 -4.490 1.00 86.94 101 ASN A CA 1
ATOM 805 C C . ASN A 1 101 ? 7.735 -16.351 -4.075 1.00 86.94 101 ASN A C 1
ATOM 807 O O . ASN A 1 101 ? 6.524 -16.281 -3.861 1.00 86.94 101 ASN A O 1
ATOM 811 N N . SER A 1 102 ? 8.542 -15.288 -4.024 1.00 86.81 102 SER A N 1
ATOM 812 C CA . SER A 1 102 ? 8.053 -13.927 -3.803 1.00 86.81 102 SER A CA 1
ATOM 813 C C . SER A 1 102 ? 7.096 -13.512 -4.917 1.00 86.81 102 SER A C 1
ATOM 815 O O . SER A 1 102 ? 6.010 -13.030 -4.623 1.00 86.81 102 SER A O 1
ATOM 817 N N . CYS A 1 103 ? 7.429 -13.775 -6.180 1.00 86.62 103 CYS A N 1
ATOM 818 C CA . CYS A 1 103 ? 6.574 -13.429 -7.311 1.00 86.62 103 CYS A CA 1
ATOM 819 C C . CYS A 1 103 ? 5.211 -14.134 -7.247 1.00 86.62 103 CYS A C 1
ATOM 821 O O . CYS A 1 103 ? 4.170 -13.484 -7.306 1.00 86.62 103 CYS A O 1
ATOM 823 N N . ARG A 1 104 ? 5.195 -15.453 -7.004 1.00 87.69 104 ARG A N 1
ATOM 824 C CA . ARG A 1 104 ? 3.947 -16.214 -6.806 1.00 87.69 104 ARG A CA 1
ATOM 825 C C . ARG A 1 104 ? 3.124 -15.675 -5.639 1.00 87.69 104 ARG A C 1
ATOM 827 O O . ARG A 1 104 ? 1.899 -15.637 -5.721 1.00 87.69 104 ARG A O 1
ATOM 834 N N . HIS A 1 105 ? 3.779 -15.281 -4.548 1.00 90.25 105 HIS A N 1
ATOM 835 C CA . HIS A 1 105 ? 3.098 -14.668 -3.413 1.00 90.25 105 HIS A CA 1
ATOM 836 C C . HIS A 1 105 ? 2.475 -13.315 -3.791 1.00 90.25 105 HIS A C 1
ATOM 838 O O . HIS A 1 105 ? 1.306 -13.088 -3.497 1.00 90.25 105 HIS A O 1
ATOM 844 N N . LEU A 1 106 ? 3.203 -12.460 -4.512 1.00 90.25 106 LEU A N 1
ATOM 845 C CA . LEU A 1 106 ? 2.713 -11.161 -4.980 1.00 90.25 106 LEU A CA 1
ATOM 846 C C . LEU A 1 106 ? 1.546 -11.290 -5.971 1.00 90.25 106 LEU A C 1
ATOM 848 O O . LEU A 1 106 ? 0.598 -10.511 -5.890 1.00 90.25 106 LEU A O 1
ATOM 852 N N . VAL A 1 107 ? 1.555 -12.305 -6.841 1.00 88.50 107 VAL A N 1
ATOM 853 C CA . VAL A 1 107 ? 0.418 -12.617 -7.727 1.00 88.50 107 VAL A CA 1
ATOM 854 C C . VAL A 1 107 ? -0.842 -12.948 -6.930 1.00 88.50 107 VAL A C 1
ATOM 856 O O . VAL A 1 107 ? -1.917 -12.454 -7.262 1.00 88.50 107 VAL A O 1
ATOM 859 N N . LYS A 1 108 ? -0.730 -13.716 -5.836 1.00 90.38 108 LYS A N 1
ATOM 860 C CA . LYS A 1 108 ? -1.874 -13.993 -4.942 1.00 90.38 108 LYS A CA 1
ATOM 861 C C . LYS A 1 108 ? -2.430 -12.729 -4.279 1.00 90.38 108 LYS A C 1
ATOM 863 O O . LYS A 1 108 ? -3.592 -12.718 -3.892 1.00 90.38 108 LYS A O 1
ATOM 868 N N . LEU A 1 109 ? -1.616 -11.681 -4.158 1.00 90.75 109 LEU A N 1
ATOM 869 C CA . LEU A 1 109 ? -2.011 -10.365 -3.650 1.00 90.75 109 LEU A CA 1
ATOM 870 C C . LEU A 1 109 ? -2.453 -9.400 -4.767 1.00 90.75 109 LEU A C 1
ATOM 872 O O . LEU A 1 109 ? -2.614 -8.209 -4.514 1.00 90.75 109 LEU A O 1
ATOM 876 N N . GLY A 1 110 ? -2.632 -9.884 -6.000 1.00 88.12 110 GLY A N 1
ATOM 877 C CA . GLY A 1 110 ? -3.141 -9.096 -7.125 1.00 88.12 110 GLY A CA 1
ATOM 878 C C . GLY A 1 110 ? -2.113 -8.197 -7.819 1.00 88.12 110 GLY A C 1
ATOM 879 O O . GLY A 1 110 ? -2.509 -7.372 -8.640 1.00 88.12 110 GLY A O 1
ATOM 880 N N . ASN A 1 111 ? -0.814 -8.336 -7.526 1.00 87.81 111 ASN A N 1
ATOM 881 C CA . ASN A 1 111 ? 0.228 -7.513 -8.147 1.00 87.81 111 ASN A CA 1
ATOM 882 C C . ASN A 1 111 ? 0.337 -7.802 -9.657 1.00 87.81 111 ASN A C 1
ATOM 884 O O . ASN A 1 111 ? 0.817 -8.865 -10.057 1.00 87.81 111 ASN A O 1
ATOM 888 N N . GLN A 1 112 ? -0.069 -6.842 -10.491 1.00 84.31 112 GLN A N 1
ATOM 889 C CA . GLN A 1 112 ? -0.079 -6.993 -11.951 1.00 84.31 112 GLN A CA 1
ATOM 890 C C . GLN A 1 112 ? 1.332 -7.072 -12.545 1.00 84.31 112 GLN A C 1
ATOM 892 O O . GLN A 1 112 ? 1.573 -7.877 -13.442 1.00 84.31 112 GLN A O 1
ATOM 897 N N . HIS A 1 113 ? 2.294 -6.318 -12.005 1.00 83.25 113 HIS A N 1
ATOM 898 C CA . HIS A 1 113 ? 3.691 -6.381 -12.445 1.00 83.25 113 HIS A CA 1
ATOM 899 C C . HIS A 1 113 ? 4.272 -7.790 -12.250 1.00 83.25 113 HIS A C 1
ATOM 901 O O . HIS A 1 113 ? 4.926 -8.328 -13.140 1.00 83.25 113 HIS A O 1
ATOM 907 N N . ALA A 1 114 ? 3.951 -8.436 -11.124 1.00 83.69 114 ALA A N 1
ATOM 908 C CA . ALA A 1 114 ? 4.354 -9.815 -10.854 1.00 83.69 114 ALA A CA 1
ATOM 909 C C . ALA A 1 114 ? 3.675 -10.829 -11.799 1.00 83.69 114 ALA A C 1
ATOM 911 O O . ALA A 1 114 ? 4.310 -11.792 -12.226 1.00 83.69 114 ALA A O 1
ATOM 912 N N . VAL A 1 115 ? 2.403 -10.613 -12.163 1.00 80.88 115 VAL A N 1
ATOM 913 C CA . VAL A 1 115 ? 1.691 -11.458 -13.145 1.00 80.88 115 VAL A CA 1
ATOM 914 C C . VAL A 1 115 ? 2.380 -11.403 -14.510 1.00 80.88 115 VAL A C 1
ATOM 916 O O . VAL A 1 115 ? 2.610 -12.448 -15.127 1.00 80.88 115 VAL A O 1
ATOM 919 N N . HIS A 1 116 ? 2.748 -10.204 -14.964 1.00 77.81 116 HIS A N 1
ATOM 920 C CA . HIS A 1 116 ? 3.475 -10.023 -16.219 1.00 77.81 116 HIS A CA 1
ATOM 921 C C . HIS A 1 116 ? 4.856 -10.695 -16.183 1.00 77.81 116 HIS A C 1
ATOM 923 O O . HIS A 1 116 ? 5.178 -11.446 -17.104 1.00 77.81 116 HIS A O 1
ATOM 929 N N . GLY A 1 117 ? 5.617 -10.517 -15.097 1.00 72.12 117 GLY A N 1
ATOM 930 C CA . GLY A 1 117 ? 6.936 -11.141 -14.925 1.00 72.12 117 GLY A CA 1
ATOM 931 C C . GLY A 1 117 ? 6.911 -12.675 -14.810 1.00 72.12 117 GLY A C 1
ATOM 932 O O . GLY A 1 117 ? 7.851 -13.349 -15.221 1.00 72.12 117 GLY A O 1
ATOM 933 N N . LEU A 1 118 ? 5.836 -13.275 -14.283 1.00 69.75 118 LEU A N 1
ATOM 934 C CA . LEU A 1 118 ? 5.661 -14.739 -14.297 1.00 69.75 118 LEU A CA 1
ATOM 935 C C . LEU A 1 118 ? 5.268 -15.267 -15.680 1.00 69.75 118 LEU A C 1
ATOM 937 O O . LEU A 1 118 ? 5.734 -16.330 -16.089 1.00 69.75 118 LEU A O 1
ATOM 941 N N . SER A 1 119 ? 4.431 -14.527 -16.406 1.00 65.19 119 SER A N 1
ATOM 942 C CA . SER A 1 119 ? 3.967 -14.923 -17.739 1.00 65.19 119 SER A CA 1
ATOM 943 C C . SER A 1 119 ? 5.099 -14.909 -18.775 1.00 65.19 119 SER A C 1
ATOM 945 O O . SER A 1 119 ? 5.097 -15.728 -19.691 1.00 65.19 119 SER A O 1
ATOM 947 N N . SER A 1 120 ? 6.088 -14.022 -18.626 1.00 61.69 120 SER A N 1
ATOM 948 C CA . SER A 1 120 ? 7.284 -13.987 -19.479 1.00 61.69 120 SER A CA 1
ATOM 949 C C . SER A 1 120 ? 8.230 -15.171 -19.229 1.00 61.69 120 SER A C 1
ATOM 951 O O . SER A 1 120 ? 8.787 -15.710 -20.183 1.00 61.69 120 SER A O 1
ATOM 953 N N . LEU A 1 121 ? 8.353 -15.648 -17.984 1.00 60.75 121 LEU A N 1
ATOM 954 C CA . LEU A 1 121 ? 9.165 -16.823 -17.629 1.00 60.75 121 LEU A CA 1
ATOM 955 C C . LEU A 1 121 ? 8.602 -18.143 -18.158 1.00 60.75 121 LEU A C 1
ATOM 957 O O . LEU A 1 121 ? 9.369 -19.006 -18.575 1.00 60.75 121 LEU A O 1
ATOM 961 N N . CYS A 1 122 ? 7.276 -18.318 -18.161 1.00 53.84 122 CYS A N 1
ATOM 962 C CA . CYS A 1 122 ? 6.644 -19.530 -18.696 1.00 53.84 122 CYS A CA 1
ATOM 963 C C . CYS A 1 122 ? 6.869 -19.716 -20.209 1.00 53.84 122 CYS A C 1
ATOM 965 O O . CYS A 1 122 ? 6.653 -20.815 -20.714 1.00 53.84 122 CYS A O 1
ATOM 967 N N . ASN A 1 123 ? 7.323 -18.670 -20.906 1.00 52.81 123 ASN A N 1
ATOM 968 C CA . ASN A 1 123 ? 7.633 -18.680 -22.335 1.00 52.81 123 ASN A CA 1
ATOM 969 C C . ASN A 1 123 ? 9.148 -18.722 -22.636 1.00 52.81 123 ASN A C 1
ATOM 971 O O . ASN A 1 123 ? 9.527 -18.694 -23.806 1.00 52.81 123 ASN A O 1
ATOM 975 N N . GLY A 1 124 ? 10.014 -18.778 -21.615 1.00 50.84 124 GLY A N 1
ATOM 976 C CA . GLY A 1 124 ? 11.474 -18.842 -21.757 1.00 50.84 124 GLY A CA 1
ATOM 977 C C . GLY A 1 124 ? 12.069 -20.183 -21.295 1.00 50.84 124 GLY A C 1
ATOM 978 O O . GLY A 1 124 ? 11.423 -20.918 -20.545 1.00 50.84 124 GLY A O 1
ATOM 979 N N . PRO A 1 125 ? 13.296 -20.536 -21.726 1.00 46.62 125 PRO A N 1
ATOM 980 C CA . PRO A 1 125 ? 13.991 -21.725 -21.237 1.00 46.62 125 PRO A CA 1
ATOM 981 C C . PRO A 1 125 ? 14.179 -21.654 -19.711 1.00 46.62 125 PRO A C 1
ATOM 983 O O . PRO A 1 125 ? 14.579 -20.630 -19.155 1.00 46.62 125 PRO A O 1
ATOM 986 N N . GLN A 1 126 ? 13.812 -22.743 -19.034 1.00 51.91 126 GLN A N 1
ATOM 987 C CA . GLN A 1 126 ? 13.674 -22.840 -17.581 1.00 51.91 126 GLN A CA 1
ATOM 988 C C . GLN A 1 126 ? 15.033 -22.844 -16.861 1.00 51.91 126 GLN A C 1
ATOM 990 O O . GLN A 1 126 ? 15.510 -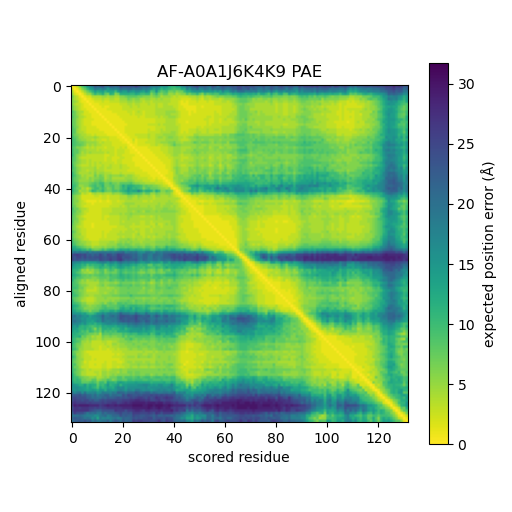23.911 -16.514 1.00 51.91 126 GLN A O 1
ATOM 995 N N . ASP A 1 127 ? 15.631 -21.680 -16.592 1.00 47.50 127 ASP A N 1
ATOM 996 C CA . ASP A 1 127 ? 16.841 -21.594 -15.741 1.00 47.50 127 ASP A CA 1
ATOM 997 C C . ASP A 1 127 ? 16.895 -20.351 -14.829 1.00 47.50 127 ASP A C 1
ATOM 999 O O . ASP A 1 127 ? 17.951 -19.937 -14.341 1.00 47.50 127 ASP A O 1
ATOM 1003 N N . HIS A 1 128 ? 15.753 -19.719 -14.544 1.00 54.28 128 HIS A N 1
ATOM 1004 C CA . HIS A 1 128 ? 15.733 -18.478 -13.767 1.00 54.28 128 HIS A CA 1
ATOM 1005 C C . HIS A 1 128 ? 14.956 -18.621 -12.453 1.00 54.28 128 HIS A C 1
ATOM 1007 O O . HIS A 1 128 ? 13.729 -18.655 -12.411 1.00 54.28 128 HIS A O 1
ATOM 1013 N N . ASN A 1 129 ? 15.702 -18.640 -11.342 1.00 56.88 129 ASN A N 1
ATOM 1014 C CA . ASN A 1 129 ? 15.183 -18.581 -9.966 1.00 56.88 129 ASN A CA 1
ATOM 1015 C C . ASN A 1 129 ? 14.489 -17.242 -9.618 1.0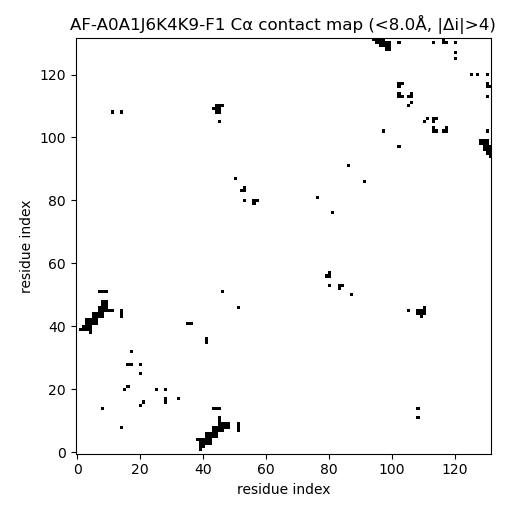0 56.88 129 ASN A C 1
ATOM 1017 O O . ASN A 1 129 ? 13.995 -17.068 -8.497 1.00 56.88 129 ASN A O 1
ATOM 1021 N N . TYR A 1 130 ? 14.446 -16.298 -10.564 1.00 51.81 130 TYR A N 1
ATOM 1022 C CA . TYR A 1 130 ? 13.975 -14.931 -10.376 1.00 51.81 130 TYR A CA 1
ATOM 1023 C C . TYR A 1 130 ? 13.035 -14.505 -11.512 1.00 51.81 130 TYR A C 1
ATOM 1025 O O . TYR A 1 130 ? 13.268 -14.851 -12.666 1.00 51.81 130 TYR A O 1
ATOM 1033 N N . CYS A 1 131 ? 11.987 -13.749 -11.177 1.00 55.16 131 CYS A N 1
ATOM 1034 C CA . CYS A 1 131 ? 11.106 -13.075 -12.135 1.00 55.16 131 CYS A CA 1
ATOM 1035 C C . CYS A 1 131 ? 11.607 -11.650 -12.360 1.00 55.16 131 CYS A C 1
ATOM 1037 O O . CYS A 1 131 ? 11.955 -10.990 -11.380 1.00 55.16 131 CYS A O 1
ATOM 1039 N N . SER A 1 132 ? 11.663 -11.227 -13.624 1.00 51.06 132 SER A N 1
ATOM 1040 C CA . SER A 1 132 ? 12.107 -9.902 -14.078 1.00 51.06 132 SER A CA 1
ATOM 1041 C C . SER A 1 132 ? 10.922 -8.959 -14.261 1.00 51.06 132 SER A C 1
ATOM 1043 O O . SER A 1 132 ? 9.925 -9.410 -14.869 1.00 51.06 132 SER A O 1
#